Protein AF-A0A1V9W0L8-F1 (afdb_monomer_lite)

Secondary structure (DSSP, 8-state):
---HHHHHHHHHHH--SHHHHHHHHHHHH--SS-GGGS-HHHHHHHHHHHHHHHHHHTTS---HHHHHHHHHHHHHHHHHHT-TT--EEEEEEEETTEEEEEEEETTEEEEEEEEEETTEEEETTEE----TTSTT--TT-HHHHHHHHHHHHHHH-

Radius of gyration: 15.46 Å; chains: 1; bounding box: 35×44×39 Å

pLDDT: mean 88.43, std 12.66, range [41.22, 98.0]

Foldseek 3Di:
DPQVLVVVLVLLVVDDDVVSLLVVLVVLLPDPDDLVPDDPLSNQLNVLSVQLNCCVVVPLDPDSVLSSQSNSLSSVLSSVVPPPVDQKHWHWDDDSSWIKIWMDHDPFIDIWIWHADPNFIDTNNHTQDPDVPDPPDDSRDSVVVVVVVVVVRVVVD

Sequence (157 aa):
MKNTYFDKLEKINEMQTMEDVLKVLEEETDTTCPFEELPYLKQEEVAHKVELLDEIESGIITDLDKAKRWLELIELVNEWAHDESENFVHTLAFDEGTVQIFSTYGEYQDQFDVDFVDGKLLLNDEPLKSFEFIEGEDVNSIVTLMNMIEFNITINA

Structure (mmCIF, N/CA/C/O backbone):
data_AF-A0A1V9W0L8-F1
#
_entry.id   AF-A0A1V9W0L8-F1
#
loop_
_atom_site.group_PDB
_atom_site.id
_atom_site.type_symbol
_atom_site.label_atom_id
_atom_site.label_alt_id
_atom_site.label_comp_id
_atom_site.label_asym_id
_atom_site.label_entity_id
_atom_site.label_seq_id
_atom_site.pdbx_PDB_ins_code
_atom_site.Cartn_x
_atom_site.Cartn_y
_atom_site.Cartn_z
_atom_site.occupancy
_atom_site.B_iso_or_equiv
_atom_site.auth_seq_id
_atom_site.auth_comp_id
_atom_site.auth_asym_id
_atom_site.auth_atom_id
_atom_site.pdbx_PDB_model_num
ATOM 1 N N . MET A 1 1 ? 21.143 -7.340 4.578 1.00 45.47 1 MET A N 1
ATOM 2 C CA . MET A 1 1 ? 20.228 -6.234 4.912 1.00 45.47 1 MET A CA 1
ATOM 3 C C . MET A 1 1 ? 19.239 -6.750 5.939 1.00 45.47 1 MET A C 1
ATOM 5 O O . MET A 1 1 ? 18.897 -7.924 5.866 1.00 45.47 1 MET A O 1
ATOM 9 N N . LYS A 1 2 ? 18.872 -5.948 6.947 1.00 44.72 2 LYS A N 1
ATOM 10 C CA . LYS A 1 2 ? 17.656 -6.250 7.717 1.00 44.72 2 LYS A CA 1
ATOM 11 C C . LYS A 1 2 ? 16.501 -6.130 6.730 1.00 44.72 2 LYS A C 1
ATOM 13 O O . LYS A 1 2 ? 16.511 -5.179 5.963 1.00 44.72 2 LYS A O 1
ATOM 18 N N . ASN A 1 3 ? 15.607 -7.108 6.713 1.00 56.34 3 ASN A N 1
ATOM 19 C CA . ASN A 1 3 ? 14.468 -7.108 5.810 1.00 56.34 3 ASN A CA 1
ATOM 20 C C . ASN A 1 3 ? 13.439 -6.111 6.359 1.00 56.34 3 ASN A C 1
ATOM 22 O O . ASN A 1 3 ? 12.683 -6.438 7.273 1.00 56.34 3 ASN A O 1
ATOM 26 N N . THR A 1 4 ? 13.542 -4.859 5.914 1.00 80.69 4 THR A N 1
ATOM 27 C CA . THR A 1 4 ? 12.846 -3.706 6.493 1.00 80.69 4 THR A CA 1
ATOM 28 C C . THR A 1 4 ? 11.347 -3.757 6.253 1.00 80.69 4 THR A C 1
ATOM 30 O O . THR A 1 4 ? 10.594 -3.333 7.129 1.00 80.69 4 THR A O 1
ATOM 33 N N . TYR A 1 5 ? 10.914 -4.352 5.143 1.00 86.19 5 TYR A N 1
ATOM 34 C CA . TYR A 1 5 ? 9.505 -4.562 4.832 1.00 86.19 5 TYR A CA 1
ATOM 35 C C . TYR A 1 5 ? 8.769 -5.412 5.877 1.00 86.19 5 TYR A C 1
ATOM 37 O O . TYR A 1 5 ? 7.765 -4.963 6.421 1.00 86.19 5 TYR A O 1
ATOM 45 N N . PHE A 1 6 ? 9.262 -6.610 6.222 1.00 85.94 6 PHE A N 1
ATOM 46 C CA . PHE A 1 6 ? 8.537 -7.487 7.160 1.00 85.94 6 PHE A CA 1
ATOM 47 C C . PHE A 1 6 ? 8.447 -6.898 8.573 1.00 85.94 6 PHE A C 1
ATOM 49 O O . PHE A 1 6 ? 7.405 -7.024 9.211 1.00 85.94 6 PHE A O 1
ATOM 56 N N . ASP A 1 7 ? 9.486 -6.189 9.032 1.00 88.94 7 ASP A N 1
ATOM 57 C CA . ASP A 1 7 ? 9.445 -5.460 10.308 1.00 88.94 7 ASP A CA 1
ATOM 58 C C . ASP A 1 7 ? 8.347 -4.371 10.299 1.00 88.94 7 ASP A C 1
ATOM 60 O O . ASP A 1 7 ? 7.728 -4.093 11.329 1.00 88.94 7 ASP A O 1
ATOM 64 N N . LYS A 1 8 ? 8.101 -3.724 9.149 1.00 91.19 8 LYS A N 1
ATOM 65 C CA . LYS A 1 8 ? 7.017 -2.742 8.984 1.00 91.19 8 LYS A CA 1
ATOM 66 C C . LYS A 1 8 ? 5.655 -3.420 8.859 1.00 91.19 8 LYS A C 1
ATOM 68 O O . LYS A 1 8 ? 4.715 -2.983 9.514 1.00 91.19 8 LYS A O 1
ATOM 73 N N . LEU A 1 9 ? 5.558 -4.515 8.109 1.00 91.94 9 LEU A N 1
ATOM 74 C CA . LEU A 1 9 ? 4.335 -5.301 7.961 1.00 91.94 9 LEU A CA 1
ATOM 75 C C . LEU A 1 9 ? 3.832 -5.841 9.306 1.00 91.94 9 LEU A C 1
ATOM 77 O O . LEU A 1 9 ? 2.637 -5.776 9.584 1.00 91.94 9 LEU A O 1
ATOM 81 N N . GLU A 1 10 ? 4.723 -6.335 10.170 1.00 91.62 10 GLU A N 1
ATOM 82 C CA . GLU A 1 10 ? 4.356 -6.750 11.530 1.00 91.62 10 GLU A CA 1
ATOM 83 C C . GLU A 1 10 ? 3.724 -5.591 12.315 1.00 91.62 10 GLU A C 1
ATOM 85 O O . GLU A 1 10 ? 2.635 -5.749 12.867 1.00 91.62 10 GLU A O 1
ATOM 90 N N . LYS A 1 11 ? 4.336 -4.400 12.283 1.00 93.25 11 LYS A N 1
ATOM 91 C CA . LYS A 1 11 ? 3.784 -3.205 12.942 1.00 93.25 11 LYS A CA 1
ATOM 92 C C . LYS A 1 11 ? 2.438 -2.780 12.364 1.00 93.25 11 LYS A C 1
ATOM 94 O O . LYS A 1 11 ? 1.538 -2.445 13.128 1.00 93.25 11 LYS A O 1
ATOM 99 N N . ILE A 1 12 ? 2.288 -2.801 11.038 1.00 95.38 12 ILE A N 1
ATOM 100 C CA . ILE A 1 12 ? 1.015 -2.499 10.369 1.00 95.38 12 ILE A CA 1
ATOM 101 C C . ILE A 1 12 ? -0.053 -3.477 10.861 1.00 95.38 12 ILE A C 1
ATOM 103 O O . ILE A 1 12 ? -1.135 -3.067 11.277 1.00 95.38 12 ILE A O 1
ATOM 107 N N . ASN A 1 13 ? 0.259 -4.772 10.901 1.00 93.25 13 ASN A N 1
ATOM 108 C CA . ASN A 1 13 ? -0.668 -5.799 11.366 1.00 93.25 13 ASN A CA 1
ATOM 109 C C . ASN A 1 13 ? -1.096 -5.603 12.828 1.00 93.25 13 ASN A C 1
ATOM 111 O O . ASN A 1 13 ? -2.253 -5.886 13.149 1.00 93.25 13 ASN A O 1
ATOM 115 N N . GLU A 1 14 ? -0.222 -5.066 13.679 1.00 95.69 14 GLU A N 1
ATOM 116 C CA . GLU A 1 14 ? -0.518 -4.741 15.078 1.00 95.69 14 GLU A CA 1
ATOM 117 C C . GLU A 1 14 ? -1.446 -3.526 15.262 1.00 95.69 14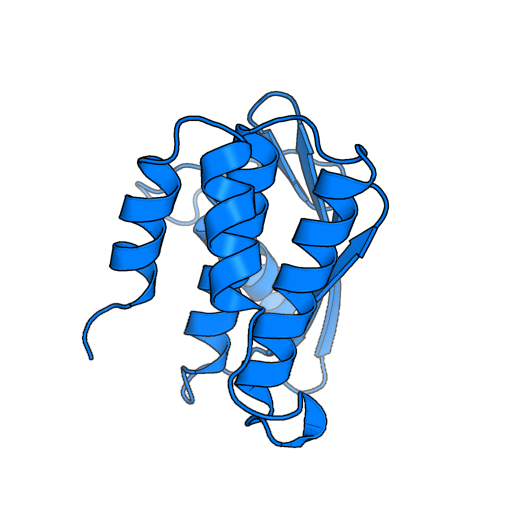 GLU A C 1
ATOM 119 O O . GLU A 1 14 ? -2.095 -3.438 16.307 1.00 95.69 14 GLU A O 1
ATOM 124 N N . MET A 1 15 ? -1.585 -2.633 14.272 1.00 97.12 15 MET A N 1
ATOM 125 C CA . MET A 1 15 ? -2.481 -1.465 14.345 1.00 97.12 15 MET A CA 1
ATOM 126 C C . MET A 1 15 ? -3.939 -1.890 14.552 1.00 97.12 15 MET A C 1
ATOM 128 O O . MET A 1 15 ? -4.447 -2.759 13.830 1.00 97.12 15 MET A O 1
ATOM 132 N N . GLN A 1 16 ? -4.607 -1.266 15.526 1.00 97.25 16 GLN A N 1
ATOM 133 C CA . GLN A 1 16 ? -5.972 -1.609 15.948 1.00 97.25 16 GLN A CA 1
ATOM 134 C C . GLN A 1 16 ? -6.991 -0.514 15.627 1.00 97.25 16 GLN A C 1
ATOM 136 O O . GLN A 1 16 ? -8.197 -0.759 15.699 1.00 97.25 16 GLN A O 1
ATOM 141 N N . THR A 1 17 ? -6.534 0.697 15.316 1.00 97.88 17 THR A N 1
ATOM 142 C CA . THR A 1 17 ? -7.392 1.864 15.111 1.00 97.88 17 THR A CA 1
ATOM 143 C C . THR A 1 17 ? -6.909 2.717 13.944 1.00 97.88 17 THR A C 1
ATOM 145 O O . THR A 1 17 ? -5.740 2.670 13.570 1.00 97.88 17 THR A O 1
ATOM 148 N N . MET A 1 18 ? -7.807 3.537 13.389 1.00 97.69 18 MET A N 1
ATOM 149 C CA . MET A 1 18 ? -7.427 4.523 12.371 1.00 97.69 18 MET A CA 1
ATOM 150 C C . MET A 1 18 ? -6.460 5.577 12.933 1.00 97.69 18 MET A C 1
ATOM 152 O O . MET A 1 18 ? -5.602 6.066 12.214 1.00 97.69 18 MET A O 1
ATOM 156 N N . GLU A 1 19 ? -6.552 5.883 14.232 1.00 97.31 19 GLU A N 1
ATOM 157 C CA . GLU A 1 19 ? -5.614 6.781 14.918 1.00 97.31 19 GLU A CA 1
ATOM 158 C C . GLU A 1 19 ? -4.183 6.220 14.916 1.00 97.31 19 GLU A C 1
ATOM 160 O O . GLU A 1 19 ? -3.235 6.981 14.742 1.00 97.31 19 GLU A O 1
ATOM 165 N N . ASP A 1 20 ? -4.013 4.896 15.027 1.00 97.94 20 ASP A N 1
ATOM 166 C CA . ASP A 1 20 ? -2.692 4.265 14.909 1.00 97.94 20 ASP A CA 1
ATOM 167 C C . ASP A 1 20 ? -2.095 4.465 13.506 1.00 97.94 20 ASP A C 1
ATOM 169 O O . ASP A 1 20 ? -0.903 4.745 13.382 1.00 97.94 20 ASP A O 1
ATOM 173 N N . VAL A 1 21 ? -2.923 4.340 12.460 1.00 97.62 21 VAL A N 1
ATOM 174 C CA . VAL A 1 21 ? -2.506 4.541 11.062 1.00 97.62 21 VAL A CA 1
ATOM 175 C C . VAL A 1 21 ? -2.138 6.003 10.821 1.00 97.62 21 VAL A C 1
ATOM 177 O O . VAL A 1 21 ? -1.036 6.283 10.354 1.00 97.62 21 VAL A O 1
ATOM 180 N N . LEU A 1 22 ? -3.031 6.927 11.188 1.00 97.75 22 LEU A N 1
ATOM 181 C CA . LEU A 1 22 ? -2.824 8.370 11.047 1.00 97.75 22 LEU A CA 1
ATOM 182 C C . LEU A 1 22 ? -1.541 8.816 11.737 1.00 97.75 22 LEU A C 1
ATOM 184 O O . LEU A 1 22 ? -0.726 9.495 11.127 1.00 97.75 22 LEU A O 1
ATOM 188 N N . LYS A 1 23 ? -1.305 8.355 12.967 1.00 96.75 23 LYS A N 1
ATOM 189 C CA . LYS A 1 23 ? -0.086 8.685 13.701 1.00 96.75 23 LYS A CA 1
ATOM 190 C C . LYS A 1 23 ? 1.180 8.259 12.955 1.00 96.75 23 LYS A C 1
ATOM 192 O O . LYS A 1 23 ? 2.148 9.011 12.936 1.00 96.75 23 LYS A O 1
ATOM 197 N N . VAL A 1 24 ? 1.195 7.063 12.364 1.00 96.06 24 VAL A N 1
ATOM 198 C CA . VAL A 1 24 ? 2.352 6.611 11.575 1.00 96.06 24 VAL A CA 1
ATOM 199 C C . VAL A 1 24 ? 2.525 7.463 10.322 1.00 96.06 24 VAL A C 1
ATOM 201 O O . VAL A 1 24 ? 3.643 7.880 10.034 1.00 96.06 24 VAL A O 1
ATOM 204 N N . LEU A 1 25 ? 1.439 7.773 9.612 1.00 96.44 25 LEU A N 1
ATOM 205 C CA . LEU A 1 25 ? 1.489 8.631 8.428 1.00 96.44 25 LEU A CA 1
ATOM 206 C C . LEU A 1 25 ? 1.986 10.041 8.769 1.00 96.44 25 LEU A C 1
ATOM 208 O O . LEU A 1 25 ? 2.881 10.543 8.097 1.00 96.44 25 LEU A O 1
ATOM 212 N N . GLU A 1 26 ? 1.483 10.655 9.838 1.00 95.12 26 GLU A N 1
ATOM 213 C CA . GLU A 1 26 ? 1.929 11.964 10.328 1.00 95.12 26 GLU A CA 1
ATOM 214 C C . GLU A 1 26 ? 3.418 11.946 10.715 1.00 95.12 26 GLU A C 1
ATOM 216 O O . GLU A 1 26 ? 4.182 12.808 10.284 1.00 95.12 26 GLU A O 1
ATOM 221 N N . GLU A 1 27 ? 3.861 10.949 11.490 1.00 93.50 27 GLU A N 1
ATOM 222 C CA . GLU A 1 27 ? 5.262 10.837 11.927 1.00 93.50 27 GLU A CA 1
ATOM 223 C C . GLU A 1 27 ? 6.229 10.606 10.754 1.00 93.50 27 GLU A C 1
ATOM 225 O O . GLU A 1 27 ? 7.366 11.079 10.787 1.00 93.50 27 GLU A O 1
ATOM 230 N N . GLU A 1 28 ? 5.812 9.869 9.724 1.00 91.12 28 GLU A N 1
ATOM 231 C CA . GLU A 1 28 ? 6.674 9.508 8.592 1.00 91.12 28 GLU A CA 1
ATOM 232 C C . GLU A 1 28 ? 6.645 10.519 7.439 1.00 91.12 28 GLU A C 1
ATOM 234 O O . GLU A 1 28 ? 7.555 10.506 6.599 1.00 91.12 28 GLU A O 1
ATOM 239 N N . THR A 1 29 ? 5.645 11.403 7.415 1.00 90.31 29 THR A N 1
ATOM 240 C CA . THR A 1 29 ? 5.551 12.541 6.487 1.00 90.31 29 THR A CA 1
ATOM 241 C C . THR A 1 29 ? 6.111 13.840 7.078 1.00 90.31 29 THR A C 1
ATOM 243 O O . THR A 1 29 ? 6.484 14.731 6.314 1.00 90.31 29 THR A O 1
ATOM 246 N N . ASP A 1 30 ? 6.277 13.941 8.405 1.00 87.69 30 ASP A N 1
ATOM 247 C CA . ASP A 1 30 ? 6.980 15.053 9.062 1.00 87.69 30 ASP A CA 1
ATOM 248 C C . ASP A 1 30 ? 8.502 14.967 8.835 1.00 87.69 30 ASP A C 1
ATOM 250 O O . ASP A 1 30 ? 9.262 14.319 9.565 1.00 87.69 30 ASP A O 1
ATOM 254 N N . THR A 1 31 ? 8.976 15.605 7.762 1.00 80.06 31 THR A N 1
ATOM 255 C CA . THR A 1 31 ? 10.384 15.554 7.357 1.00 80.06 31 THR A CA 1
ATOM 256 C C . THR A 1 31 ? 11.198 16.676 8.001 1.00 80.06 31 THR A C 1
ATOM 258 O O . THR A 1 31 ? 10.832 17.848 7.998 1.00 80.06 31 THR A O 1
ATOM 261 N N . THR A 1 32 ? 12.399 16.354 8.495 1.00 83.62 32 THR A N 1
ATOM 262 C CA . THR A 1 32 ? 13.280 17.336 9.165 1.00 83.62 32 THR A CA 1
ATOM 263 C C . THR A 1 32 ? 13.877 18.403 8.237 1.00 83.62 32 THR A C 1
ATOM 265 O O . THR A 1 32 ? 14.524 19.341 8.705 1.00 83.62 32 THR A O 1
ATOM 268 N N . CYS A 1 33 ? 13.731 18.231 6.924 1.00 86.38 33 CYS A N 1
ATOM 269 C CA . CYS A 1 33 ? 14.165 19.159 5.883 1.00 86.38 33 CYS A CA 1
ATOM 270 C C . CYS A 1 33 ? 13.024 19.375 4.872 1.00 86.38 33 CYS A C 1
ATOM 272 O O . CYS A 1 33 ? 12.069 18.592 4.875 1.00 86.38 33 CYS A O 1
ATOM 274 N N . PRO A 1 34 ? 13.110 20.402 4.006 1.00 90.50 34 PRO A N 1
ATOM 275 C CA . PRO A 1 34 ? 12.160 20.592 2.913 1.00 90.50 34 PRO A CA 1
ATOM 276 C C . PRO A 1 34 ? 12.035 19.346 2.028 1.00 90.50 34 PRO A C 1
ATOM 278 O O . PRO A 1 34 ? 13.015 18.626 1.824 1.00 90.50 34 PRO A O 1
ATOM 281 N N . PHE A 1 35 ? 10.838 19.122 1.483 1.00 88.75 35 PHE A N 1
ATOM 282 C CA . PHE A 1 35 ? 10.519 17.968 0.640 1.00 88.75 35 PHE A CA 1
ATOM 283 C C . PHE A 1 35 ? 11.460 17.857 -0.568 1.00 88.75 35 PHE A C 1
ATOM 285 O O . PHE A 1 35 ? 11.989 16.787 -0.854 1.00 88.75 35 PHE A O 1
ATOM 292 N N . GLU A 1 36 ? 11.762 18.981 -1.220 1.00 90.81 36 GLU A N 1
ATOM 293 C CA . GLU A 1 36 ? 12.610 19.040 -2.415 1.00 90.81 36 GLU A CA 1
ATOM 294 C C . GLU A 1 36 ? 14.081 18.691 -2.138 1.00 90.81 36 GLU A C 1
ATOM 296 O O . 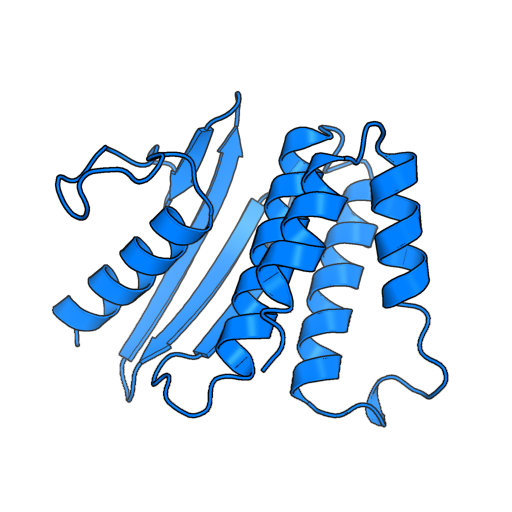GLU A 1 36 ? 14.842 18.429 -3.072 1.00 90.81 36 GLU A O 1
ATOM 301 N N . GLU A 1 37 ? 14.499 18.694 -0.869 1.00 93.06 37 GLU A N 1
ATOM 302 C CA . GLU A 1 37 ? 15.855 18.327 -0.446 1.00 93.06 37 GLU A CA 1
ATOM 303 C C . GLU A 1 37 ? 15.994 16.831 -0.117 1.00 93.06 37 GLU A C 1
ATOM 305 O O . GLU A 1 37 ? 17.114 16.343 0.065 1.00 93.06 37 GLU A O 1
ATOM 310 N N . LEU A 1 38 ? 14.886 16.084 -0.055 1.00 90.81 38 LEU A N 1
ATOM 311 C CA . LEU A 1 38 ? 14.913 14.643 0.190 1.00 90.81 38 LEU A CA 1
ATOM 312 C C . LEU A 1 38 ? 15.477 13.888 -1.028 1.00 90.81 38 LEU A C 1
ATOM 314 O O . LEU A 1 38 ? 15.299 14.323 -2.166 1.00 90.81 38 LEU A O 1
ATOM 318 N N . PRO A 1 39 ? 16.125 12.725 -0.836 1.00 91.88 39 PRO A N 1
ATOM 319 C CA . PRO A 1 39 ? 16.435 11.819 -1.939 1.00 91.88 39 PRO A CA 1
ATOM 320 C C . PRO A 1 39 ? 15.171 11.428 -2.712 1.00 91.88 39 PRO A C 1
ATOM 322 O O . PRO A 1 39 ? 14.120 11.255 -2.105 1.00 91.88 39 PRO A O 1
ATOM 325 N N . TYR A 1 40 ? 15.291 11.219 -4.025 1.00 90.06 40 TYR A N 1
ATOM 326 C CA . TYR A 1 40 ? 14.147 10.951 -4.907 1.00 90.06 40 TYR A CA 1
ATOM 327 C C . TYR A 1 40 ? 13.220 9.833 -4.398 1.00 90.06 40 TYR A C 1
ATOM 329 O O . TYR A 1 40 ? 12.038 10.073 -4.196 1.00 90.06 40 TYR A O 1
ATOM 337 N N . LEU A 1 41 ? 13.759 8.652 -4.072 1.00 90.19 41 LEU A N 1
ATOM 338 C CA . LEU A 1 41 ? 12.948 7.540 -3.551 1.00 90.19 41 LEU A CA 1
ATOM 339 C C . LEU A 1 41 ? 12.228 7.887 -2.241 1.00 90.19 41 LEU A C 1
ATOM 341 O O . LEU A 1 41 ? 11.121 7.422 -1.992 1.00 90.19 41 LEU A O 1
ATOM 345 N N . LYS A 1 42 ? 12.834 8.747 -1.414 1.00 91.69 42 LYS A N 1
ATOM 346 C CA . LYS A 1 42 ? 12.194 9.210 -0.184 1.00 91.69 42 LYS A CA 1
ATOM 347 C C . LYS A 1 42 ? 11.090 10.230 -0.465 1.00 91.69 42 LYS A C 1
ATOM 349 O O . LYS A 1 42 ? 10.117 10.252 0.279 1.00 91.69 42 LYS A O 1
ATOM 354 N N . GLN A 1 43 ? 11.227 11.050 -1.509 1.00 93.19 43 GLN A N 1
ATOM 355 C CA . GLN A 1 43 ? 10.150 11.935 -1.963 1.00 93.19 43 GLN A CA 1
ATOM 356 C C . GLN A 1 43 ? 8.934 11.120 -2.407 1.00 93.19 43 GLN A C 1
ATOM 358 O O . GLN A 1 43 ? 7.838 11.412 -1.948 1.00 93.19 43 GLN A O 1
ATOM 363 N N . GLU A 1 44 ? 9.134 10.077 -3.216 1.00 92.75 44 GLU A N 1
ATOM 364 C CA . GLU A 1 44 ? 8.059 9.176 -3.667 1.00 92.75 44 GLU A CA 1
ATOM 365 C C . GLU A 1 44 ? 7.370 8.483 -2.480 1.00 92.75 44 GLU A C 1
ATOM 367 O O . GLU A 1 44 ? 6.150 8.527 -2.356 1.00 92.75 44 GLU A O 1
ATOM 372 N N . GLU A 1 45 ? 8.142 7.919 -1.540 1.00 94.56 45 GLU A N 1
ATOM 373 C CA . GLU A 1 45 ? 7.583 7.309 -0.323 1.00 94.56 45 GLU A CA 1
ATOM 374 C C . GLU A 1 45 ? 6.720 8.301 0.475 1.00 94.56 45 GLU A C 1
ATOM 376 O O . GLU A 1 45 ? 5.616 7.962 0.898 1.00 94.56 45 GLU A O 1
ATOM 381 N N . VAL A 1 46 ? 7.223 9.521 0.700 1.00 95.19 46 VAL A N 1
ATOM 382 C CA . VAL A 1 46 ? 6.496 10.558 1.447 1.00 95.19 46 VAL A CA 1
ATOM 383 C C . VAL A 1 46 ? 5.255 11.006 0.680 1.00 95.19 46 VAL A C 1
ATOM 385 O O . VAL A 1 46 ? 4.205 11.144 1.295 1.00 95.19 46 VAL A O 1
ATOM 388 N N . ALA A 1 47 ? 5.344 11.183 -0.640 1.00 95.31 47 ALA A N 1
ATOM 389 C CA . ALA A 1 47 ? 4.216 11.584 -1.474 1.00 95.31 47 ALA A CA 1
ATOM 390 C C . ALA A 1 47 ? 3.065 10.572 -1.389 1.00 95.31 47 ALA A C 1
ATOM 392 O O . ALA A 1 47 ? 1.950 10.960 -1.049 1.00 95.31 47 ALA A O 1
ATOM 393 N N . HIS A 1 48 ? 3.342 9.275 -1.567 1.00 96.94 48 HIS A N 1
ATOM 394 C CA . HIS A 1 48 ? 2.309 8.241 -1.451 1.00 96.94 48 HIS A CA 1
ATOM 395 C C . HIS A 1 48 ? 1.660 8.209 -0.053 1.00 96.94 48 HIS A C 1
ATOM 397 O O . HIS A 1 48 ? 0.460 7.974 0.077 1.00 96.94 48 HIS A O 1
ATOM 403 N N . LYS A 1 49 ? 2.438 8.454 1.013 1.00 97.31 49 LYS A N 1
ATOM 404 C CA . LYS A 1 49 ? 1.913 8.509 2.390 1.00 97.31 49 LYS A CA 1
ATOM 405 C C . LYS A 1 49 ? 1.062 9.746 2.648 1.00 97.31 49 LYS A C 1
ATOM 407 O O . LYS A 1 49 ? 0.068 9.634 3.358 1.00 97.31 49 LYS A O 1
ATOM 412 N N . VAL A 1 50 ? 1.433 10.895 2.083 1.00 96.69 50 VAL A N 1
ATOM 413 C CA . VAL A 1 50 ? 0.622 12.120 2.146 1.00 96.69 50 VAL A CA 1
ATOM 414 C C . VAL A 1 50 ? -0.707 11.913 1.426 1.00 96.69 50 VAL A C 1
ATOM 416 O O . VAL A 1 50 ? -1.742 12.262 1.978 1.00 96.69 50 VAL A O 1
ATOM 419 N N . GLU A 1 51 ? -0.709 11.281 0.252 1.00 97.38 51 GLU A N 1
ATOM 420 C CA . GLU A 1 51 ? -1.956 10.975 -0.460 1.00 97.38 51 GLU A CA 1
ATOM 421 C C . GLU A 1 51 ? -2.875 10.052 0.357 1.00 97.38 51 GLU A C 1
ATOM 423 O O . GLU A 1 51 ? -4.059 10.344 0.524 1.00 97.38 51 GLU A O 1
ATOM 428 N N . LEU A 1 52 ? -2.334 8.981 0.952 1.00 98.00 52 LEU A N 1
ATOM 429 C CA . LEU A 1 52 ? -3.112 8.114 1.844 1.00 98.00 52 LEU A CA 1
ATOM 430 C C . LEU A 1 52 ? -3.631 8.866 3.083 1.00 98.00 52 LEU A C 1
ATOM 432 O O . LEU A 1 52 ? -4.763 8.635 3.512 1.00 98.00 52 LEU A O 1
ATOM 436 N N . LEU A 1 53 ? -2.819 9.751 3.666 1.00 97.75 53 LEU A N 1
ATOM 437 C CA . LEU A 1 53 ? -3.223 10.594 4.792 1.00 97.75 53 LEU A CA 1
ATOM 438 C C . LEU A 1 53 ? -4.410 11.487 4.405 1.00 97.75 53 LEU A C 1
ATOM 440 O O . LEU A 1 53 ? -5.425 11.472 5.101 1.00 97.75 53 LEU A O 1
ATOM 444 N N . ASP A 1 54 ? -4.320 12.183 3.272 1.00 97.12 54 ASP A N 1
ATOM 445 C CA . ASP A 1 54 ? -5.368 13.071 2.758 1.00 97.12 54 ASP A CA 1
ATOM 446 C C . ASP A 1 54 ? -6.685 12.314 2.495 1.00 97.12 54 ASP A C 1
ATOM 448 O O . ASP A 1 54 ? -7.773 12.787 2.847 1.00 97.12 54 ASP A O 1
ATOM 452 N N . GLU A 1 55 ? -6.618 11.109 1.926 1.00 97.62 55 GLU A N 1
ATOM 453 C CA . GLU A 1 55 ? -7.777 10.233 1.688 1.00 97.62 55 GLU A CA 1
ATOM 454 C C . GLU A 1 55 ? -8.465 9.796 2.998 1.00 97.62 55 GLU A C 1
ATOM 456 O O . GLU A 1 55 ? -9.698 9.702 3.072 1.00 97.62 55 GLU A O 1
ATOM 461 N N . ILE A 1 56 ? -7.696 9.560 4.066 1.00 97.94 56 ILE A N 1
ATOM 462 C CA . ILE A 1 56 ? -8.245 9.227 5.390 1.00 97.94 56 ILE A CA 1
ATOM 463 C C . ILE A 1 56 ? -8.838 10.476 6.060 1.00 97.94 56 ILE A C 1
ATOM 465 O O . ILE A 1 56 ? -9.972 10.434 6.547 1.00 97.94 56 ILE A O 1
ATOM 469 N N . GLU A 1 57 ? -8.116 11.600 6.079 1.00 96.88 57 GLU A N 1
ATOM 470 C CA . GLU A 1 57 ? -8.555 12.842 6.736 1.00 96.88 57 GLU A CA 1
ATOM 471 C C . GLU A 1 57 ? -9.792 13.461 6.074 1.00 96.88 57 GLU A C 1
ATOM 473 O O . GLU A 1 57 ? -10.671 14.007 6.753 1.00 96.88 57 GLU A O 1
ATOM 478 N N . SER A 1 58 ? -9.900 13.342 4.751 1.00 96.81 58 SER A N 1
ATOM 479 C CA . SER A 1 58 ? -11.080 13.763 3.989 1.00 96.81 58 SER A CA 1
ATOM 480 C C . SER A 1 58 ? -12.294 12.848 4.195 1.00 96.81 58 SER A C 1
ATOM 482 O O . SER A 1 58 ? -13.412 13.206 3.809 1.00 96.81 58 SER A O 1
ATOM 484 N N . GLY A 1 59 ? -12.109 11.700 4.855 1.00 96.88 59 GLY A N 1
ATOM 485 C CA . GLY A 1 59 ? -13.160 10.731 5.149 1.00 96.88 59 GLY A CA 1
ATOM 486 C C . GLY A 1 59 ? -13.544 9.854 3.959 1.00 96.88 59 GLY A C 1
ATOM 487 O O . GLY A 1 59 ? -14.623 9.256 3.987 1.00 96.88 59 GLY A O 1
ATOM 488 N N . ILE A 1 60 ? -12.698 9.776 2.930 1.00 97.31 60 ILE A N 1
ATOM 489 C CA . ILE A 1 60 ? -12.886 8.866 1.797 1.00 97.31 60 ILE A CA 1
ATOM 490 C C . ILE A 1 60 ? -12.533 7.438 2.231 1.00 97.31 60 ILE A C 1
ATOM 492 O O . ILE A 1 60 ? -13.336 6.514 2.069 1.00 97.31 60 ILE A O 1
ATOM 496 N N . ILE A 1 61 ? -11.387 7.261 2.892 1.00 97.50 61 ILE A N 1
ATOM 497 C CA . ILE A 1 61 ? -10.996 5.990 3.509 1.00 97.50 61 ILE A CA 1
ATOM 498 C C . ILE A 1 61 ? -11.378 6.006 4.988 1.00 97.50 61 ILE A C 1
ATOM 500 O O . ILE A 1 61 ? -10.757 6.662 5.818 1.00 97.50 61 ILE A O 1
ATOM 504 N N . THR A 1 62 ? -12.406 5.232 5.335 1.00 96.38 62 THR A N 1
ATOM 505 C CA . THR A 1 62 ? -12.886 5.085 6.725 1.00 96.38 62 THR A CA 1
ATOM 506 C C . THR A 1 62 ? -12.708 3.677 7.287 1.00 96.38 62 THR A C 1
ATOM 508 O O . THR A 1 62 ? -12.882 3.463 8.488 1.00 96.38 62 THR A O 1
ATOM 511 N N . ASP A 1 63 ? -12.346 2.720 6.433 1.00 96.75 63 ASP A N 1
ATOM 512 C CA . ASP A 1 63 ? -12.114 1.330 6.806 1.00 96.75 63 ASP A CA 1
ATOM 513 C C . ASP A 1 63 ? -10.647 1.109 7.197 1.00 96.75 63 ASP A C 1
ATOM 515 O O . ASP A 1 63 ? -9.729 1.442 6.446 1.00 96.75 63 ASP A O 1
ATOM 519 N N . LEU A 1 64 ? -10.432 0.549 8.390 1.00 96.81 64 LEU A N 1
ATOM 520 C CA . LEU A 1 64 ? -9.093 0.324 8.934 1.00 96.81 64 LEU A CA 1
ATOM 521 C C . LEU A 1 64 ? -8.303 -0.694 8.107 1.00 96.81 64 LEU A C 1
ATOM 523 O O . LEU A 1 64 ? -7.113 -0.493 7.872 1.00 96.81 64 LEU A O 1
ATOM 527 N N . ASP A 1 65 ? -8.942 -1.781 7.678 1.00 95.81 65 ASP A N 1
ATOM 528 C CA . ASP A 1 65 ? -8.249 -2.830 6.934 1.00 95.81 65 ASP A CA 1
ATOM 529 C C . ASP A 1 65 ? -7.807 -2.298 5.568 1.00 95.81 65 ASP A C 1
ATOM 531 O O . ASP A 1 65 ? -6.663 -2.518 5.171 1.00 95.81 65 ASP A O 1
ATOM 535 N N . LYS A 1 66 ? -8.649 -1.503 4.898 1.00 96.56 66 LYS A N 1
ATOM 536 C CA . LYS A 1 66 ? -8.299 -0.795 3.661 1.00 96.56 66 LYS A CA 1
ATOM 537 C C . LYS A 1 66 ? -7.102 0.136 3.844 1.00 96.56 66 LYS A C 1
ATOM 539 O O . LYS A 1 66 ? -6.142 0.043 3.084 1.00 96.56 66 LYS A O 1
ATOM 544 N N . ALA A 1 67 ? -7.110 0.972 4.883 1.00 97.56 67 ALA A N 1
ATOM 545 C CA . ALA A 1 67 ? -5.989 1.865 5.176 1.00 97.56 67 ALA A CA 1
ATOM 546 C C . ALA A 1 67 ? -4.681 1.090 5.435 1.00 97.56 67 ALA A C 1
ATOM 548 O O . ALA A 1 67 ? -3.628 1.444 4.905 1.00 97.56 67 ALA A O 1
ATOM 549 N N . LYS A 1 68 ? -4.750 -0.018 6.187 1.00 97.19 68 LYS A N 1
ATOM 550 C CA . LYS A 1 68 ? -3.600 -0.903 6.438 1.00 97.19 68 LYS A CA 1
ATOM 551 C C . LYS A 1 68 ? -3.071 -1.543 5.155 1.00 97.19 68 LYS A C 1
ATOM 553 O O . LYS A 1 68 ? -1.858 -1.639 4.997 1.00 97.19 68 LYS A O 1
ATOM 558 N N . ARG A 1 69 ? -3.952 -1.956 4.238 1.00 96.12 69 ARG A N 1
ATOM 559 C CA . ARG A 1 69 ? -3.561 -2.532 2.940 1.00 96.12 69 ARG A CA 1
ATOM 560 C C . ARG A 1 69 ? -2.847 -1.533 2.046 1.00 96.12 69 ARG A C 1
ATOM 562 O O . ARG A 1 69 ? -1.860 -1.889 1.411 1.00 96.12 69 ARG A O 1
ATOM 569 N N . TRP A 1 70 ? -3.302 -0.289 2.025 1.00 97.75 70 TRP A N 1
ATOM 570 C CA . TRP A 1 70 ? -2.621 0.771 1.288 1.00 97.75 70 TRP A CA 1
ATOM 571 C C . TRP A 1 70 ? -1.277 1.137 1.895 1.00 97.75 70 TRP A C 1
ATOM 573 O O . TRP A 1 70 ? -0.305 1.283 1.160 1.00 97.75 70 TRP A O 1
ATOM 583 N N . LEU A 1 71 ? -1.178 1.174 3.223 1.00 97.44 71 LEU A N 1
ATOM 584 C CA . LEU A 1 71 ? 0.110 1.357 3.879 1.00 97.44 71 LEU A CA 1
ATOM 585 C C . LEU A 1 71 ? 1.072 0.191 3.580 1.00 97.44 71 LEU A C 1
ATOM 587 O O . LEU A 1 71 ? 2.231 0.426 3.255 1.00 97.44 71 LEU A O 1
ATOM 591 N N . GLU A 1 72 ? 0.593 -1.057 3.612 1.00 96.75 72 GLU A N 1
ATOM 592 C CA . GLU A 1 72 ? 1.368 -2.244 3.214 1.00 96.75 72 GLU A CA 1
ATOM 593 C C . GLU A 1 72 ? 1.871 -2.144 1.763 1.00 96.75 72 GLU A C 1
ATOM 595 O O . GLU A 1 72 ? 3.046 -2.411 1.508 1.00 96.75 72 GLU A O 1
ATOM 600 N N . LEU A 1 73 ? 1.018 -1.711 0.828 1.00 96.94 73 LEU A N 1
ATOM 601 C CA . LEU A 1 73 ? 1.379 -1.497 -0.578 1.00 96.94 73 LEU A CA 1
ATOM 602 C C . LEU A 1 73 ? 2.485 -0.454 -0.744 1.00 96.94 73 LEU A C 1
ATOM 604 O O . LEU A 1 73 ? 3.465 -0.716 -1.441 1.00 96.94 73 LEU A O 1
ATOM 608 N N . ILE A 1 74 ? 2.357 0.696 -0.080 1.00 96.88 74 ILE A N 1
ATOM 609 C CA . ILE A 1 74 ? 3.377 1.752 -0.111 1.00 96.88 74 ILE A CA 1
ATOM 610 C C . ILE A 1 74 ? 4.719 1.211 0.391 1.00 96.88 74 ILE A C 1
ATOM 612 O O . ILE A 1 74 ? 5.758 1.465 -0.221 1.00 96.88 74 ILE A O 1
ATOM 616 N N . GLU A 1 75 ? 4.711 0.454 1.490 1.00 95.50 75 GLU A N 1
ATOM 617 C CA . GLU A 1 75 ? 5.939 -0.099 2.059 1.00 95.50 75 GLU A CA 1
ATOM 618 C C . GLU A 1 75 ? 6.596 -1.148 1.167 1.00 95.50 75 GLU A C 1
ATOM 620 O O . GLU A 1 75 ? 7.824 -1.173 1.067 1.00 95.50 75 GLU A O 1
ATOM 625 N N . LEU A 1 76 ? 5.800 -1.985 0.498 1.00 94.25 76 LEU A N 1
ATOM 626 C CA . LEU A 1 76 ? 6.322 -2.969 -0.444 1.00 94.25 76 LEU A CA 1
ATOM 627 C C . LEU A 1 76 ? 6.961 -2.289 -1.659 1.00 94.25 76 LEU A C 1
ATOM 629 O O . LEU A 1 76 ? 8.101 -2.596 -1.998 1.00 94.25 76 LEU A O 1
ATOM 633 N N . VAL A 1 77 ? 6.260 -1.329 -2.272 1.00 93.38 77 VAL A N 1
ATOM 634 C CA . VAL A 1 77 ? 6.768 -0.572 -3.428 1.00 93.38 77 VAL A CA 1
ATOM 635 C C . VAL A 1 77 ? 8.051 0.174 -3.076 1.00 93.38 77 VAL A C 1
ATOM 637 O O . VAL A 1 77 ? 9.005 0.159 -3.851 1.00 93.38 77 VAL A O 1
ATOM 640 N N . ASN A 1 78 ? 8.112 0.786 -1.893 1.00 92.19 78 ASN A N 1
ATOM 641 C CA . ASN A 1 78 ? 9.313 1.476 -1.436 1.00 92.19 78 ASN A CA 1
ATOM 642 C C . ASN A 1 78 ? 10.491 0.513 -1.213 1.00 92.19 78 ASN A C 1
ATOM 644 O O . ASN A 1 78 ? 11.619 0.844 -1.575 1.00 92.19 78 ASN A O 1
ATOM 648 N N . GLU A 1 79 ? 10.255 -0.670 -0.636 1.00 90.56 79 GLU A N 1
ATOM 649 C CA . GLU A 1 79 ? 11.298 -1.695 -0.484 1.00 90.56 79 GLU A CA 1
ATOM 650 C C . GLU A 1 79 ? 11.833 -2.133 -1.854 1.00 90.56 79 GLU A C 1
ATOM 652 O O . GLU A 1 79 ? 13.047 -2.143 -2.058 1.00 90.56 79 GLU A O 1
ATOM 657 N N . TRP A 1 80 ? 10.946 -2.426 -2.808 1.00 89.81 80 TRP A N 1
ATOM 658 C CA . TRP A 1 80 ? 11.329 -2.860 -4.156 1.00 89.81 80 TRP A CA 1
ATOM 659 C C . TRP A 1 80 ? 12.063 -1.770 -4.936 1.00 89.81 80 TRP A C 1
ATOM 661 O O . TRP A 1 80 ? 13.050 -2.058 -5.604 1.00 89.81 80 TRP A O 1
ATOM 671 N N . ALA A 1 81 ? 11.677 -0.502 -4.781 1.00 87.19 81 ALA A N 1
ATOM 672 C CA . ALA A 1 81 ? 12.370 0.617 -5.420 1.00 87.19 81 ALA A CA 1
ATOM 673 C C . ALA A 1 81 ? 13.825 0.800 -4.938 1.00 87.19 81 ALA A C 1
ATOM 675 O O . ALA A 1 81 ? 14.630 1.433 -5.624 1.00 87.19 81 ALA A O 1
ATOM 676 N N . HIS A 1 82 ? 14.176 0.263 -3.764 1.00 85.06 82 HIS A N 1
ATOM 677 C CA . HIS A 1 82 ? 15.551 0.243 -3.256 1.00 85.06 82 HIS A CA 1
ATOM 678 C C . HIS A 1 82 ? 16.346 -0.995 -3.702 1.00 85.06 82 HIS A C 1
ATOM 680 O O . HIS A 1 82 ? 17.565 -1.033 -3.497 1.00 85.06 82 HIS A O 1
ATOM 686 N N . ASP A 1 83 ? 15.701 -1.994 -4.305 1.00 82.94 83 ASP A N 1
ATOM 687 C CA . ASP A 1 83 ? 16.379 -3.156 -4.865 1.00 82.94 83 ASP A CA 1
ATOM 688 C C . ASP A 1 83 ? 16.898 -2.836 -6.276 1.00 82.94 83 ASP A C 1
ATOM 690 O O . ASP A 1 83 ? 16.199 -2.948 -7.277 1.00 82.94 83 ASP A O 1
ATOM 694 N N . GLU A 1 84 ? 18.176 -2.449 -6.366 1.00 66.56 84 GLU A N 1
ATOM 695 C CA . GLU A 1 84 ? 18.852 -2.145 -7.640 1.00 66.56 84 GLU A CA 1
ATOM 696 C C . GLU A 1 84 ? 18.916 -3.338 -8.619 1.00 66.56 84 GLU A C 1
ATOM 698 O O . GLU A 1 84 ? 19.377 -3.173 -9.753 1.00 66.56 84 GLU A O 1
ATOM 703 N N . SER A 1 85 ? 18.533 -4.549 -8.193 1.00 67.44 85 SER A N 1
ATOM 704 C CA . SER A 1 85 ? 18.448 -5.718 -9.072 1.00 67.44 85 SER A CA 1
ATOM 705 C C . SER A 1 85 ? 17.113 -5.837 -9.808 1.00 67.44 85 SER A C 1
ATOM 707 O O . SER A 1 85 ? 17.040 -6.581 -10.794 1.00 67.44 85 SER A O 1
ATOM 709 N N . GLU A 1 86 ? 16.103 -5.075 -9.387 1.00 66.75 86 GLU A N 1
ATOM 710 C CA . GLU A 1 86 ? 14.794 -5.064 -10.018 1.00 66.75 86 GLU A CA 1
ATOM 711 C C . GLU A 1 86 ? 14.787 -4.208 -11.287 1.00 66.75 86 GLU A C 1
ATOM 713 O O . GLU A 1 86 ? 15.357 -3.119 -11.367 1.00 66.75 86 GLU A O 1
ATOM 718 N N . ASN A 1 87 ? 14.130 -4.725 -12.326 1.00 82.88 87 ASN A N 1
ATOM 719 C CA . ASN A 1 87 ? 13.937 -4.005 -13.591 1.00 82.88 87 ASN A CA 1
ATOM 720 C C . ASN A 1 87 ? 12.599 -3.257 -13.629 1.00 82.88 87 ASN A C 1
ATOM 722 O O . ASN A 1 87 ? 12.239 -2.700 -14.672 1.00 82.88 87 ASN A O 1
ATOM 726 N N . PHE A 1 88 ? 11.860 -3.296 -12.522 1.00 89.25 88 PHE A N 1
ATOM 727 C CA . PHE A 1 88 ? 10.548 -2.697 -12.382 1.00 89.25 88 PHE A CA 1
ATOM 728 C C . PHE A 1 88 ? 10.623 -1.348 -11.680 1.00 89.25 88 PHE A C 1
ATOM 730 O O . PHE A 1 88 ? 11.401 -1.138 -10.753 1.00 89.25 88 PHE A O 1
ATOM 737 N N . VAL A 1 89 ? 9.775 -0.427 -12.128 1.00 90.75 89 VAL A N 1
ATOM 738 C CA . VAL A 1 89 ? 9.485 0.822 -11.422 1.00 90.75 89 VAL A CA 1
ATOM 739 C C . VAL A 1 89 ? 7.980 0.908 -11.243 1.00 90.75 89 VAL A C 1
ATOM 741 O O . VAL A 1 89 ? 7.248 0.792 -12.228 1.00 90.75 89 VAL A O 1
ATOM 744 N N . HIS A 1 90 ? 7.543 1.126 -10.003 1.00 93.69 90 HIS A N 1
ATOM 745 C CA . HIS A 1 90 ? 6.139 1.292 -9.643 1.00 93.69 90 HIS A CA 1
ATOM 746 C C . HIS A 1 90 ? 5.905 2.680 -9.049 1.00 93.69 90 HIS A C 1
ATOM 748 O O . HIS A 1 90 ? 6.617 3.091 -8.132 1.00 93.69 90 HIS A O 1
ATOM 754 N N . THR A 1 91 ? 4.880 3.369 -9.537 1.00 93.31 91 THR A N 1
ATOM 755 C CA . THR A 1 91 ? 4.375 4.623 -8.963 1.00 93.31 91 THR A CA 1
ATOM 756 C C . THR A 1 91 ? 2.913 4.434 -8.592 1.00 93.31 91 THR A C 1
ATOM 758 O O . THR A 1 91 ? 2.160 3.810 -9.347 1.00 93.31 91 THR A O 1
ATOM 761 N N . LEU A 1 92 ? 2.521 4.952 -7.431 1.00 97.50 92 LEU A N 1
ATOM 762 C CA . LEU A 1 92 ? 1.163 4.860 -6.911 1.00 97.50 92 LEU A CA 1
ATOM 763 C C . LEU A 1 92 ? 0.477 6.219 -7.050 1.00 97.50 92 LEU A C 1
ATOM 765 O O . LEU A 1 92 ? 1.105 7.251 -6.832 1.00 97.50 92 LEU A O 1
ATOM 769 N N . ALA A 1 93 ? -0.805 6.211 -7.391 1.00 96.62 93 ALA A N 1
ATOM 770 C CA . ALA A 1 93 ? -1.658 7.389 -7.319 1.00 96.62 93 ALA A CA 1
ATOM 771 C C . ALA A 1 93 ? -2.966 7.012 -6.629 1.00 96.62 93 ALA A C 1
ATOM 773 O O . ALA A 1 93 ? -3.644 6.076 -7.064 1.00 96.62 93 ALA A O 1
ATOM 774 N N . PHE A 1 94 ? -3.308 7.715 -5.556 1.00 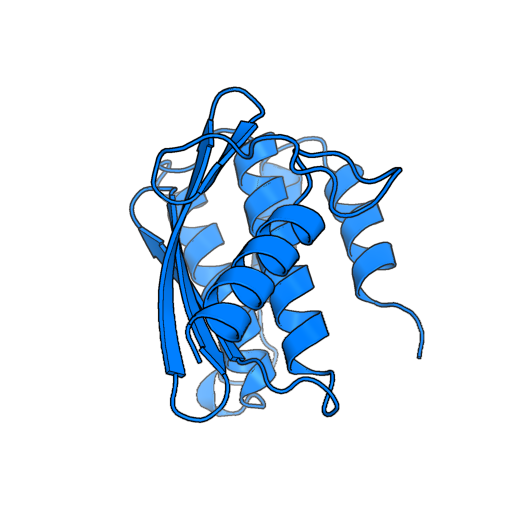96.00 94 PHE A N 1
ATOM 775 C CA . PHE A 1 94 ? -4.577 7.517 -4.863 1.00 96.00 94 PHE A CA 1
ATOM 776 C C . PHE A 1 94 ? -5.685 8.343 -5.525 1.00 96.00 94 PHE A C 1
ATOM 778 O O . PHE A 1 94 ? -5.484 9.510 -5.862 1.00 96.00 94 PHE A O 1
ATOM 785 N N . ASP A 1 95 ? -6.851 7.727 -5.721 1.00 93.06 95 ASP A N 1
ATOM 786 C CA . ASP A 1 95 ? -8.032 8.387 -6.285 1.00 93.06 95 ASP A CA 1
ATOM 787 C C . ASP A 1 95 ? -9.311 7.814 -5.664 1.00 93.06 95 ASP A C 1
ATOM 789 O O . ASP A 1 95 ? -9.648 6.641 -5.857 1.00 93.06 95 ASP A O 1
ATOM 793 N N . GLU A 1 96 ? -10.008 8.634 -4.877 1.00 92.94 96 GLU A N 1
ATOM 794 C CA . GLU A 1 96 ? -11.296 8.310 -4.250 1.00 92.94 96 GLU A CA 1
ATOM 795 C C . GLU A 1 96 ? -11.275 6.964 -3.488 1.00 92.94 96 GLU A C 1
ATOM 797 O O . GLU A 1 96 ? -12.194 6.140 -3.552 1.00 92.94 96 GLU A O 1
ATOM 802 N N . GLY A 1 97 ? -10.198 6.734 -2.735 1.00 92.31 97 GLY A N 1
ATOM 803 C CA . GLY A 1 97 ? -9.977 5.533 -1.935 1.00 92.31 97 GLY A CA 1
ATOM 804 C C . GLY A 1 97 ? -9.506 4.301 -2.714 1.00 92.31 97 GLY A C 1
ATOM 805 O O . GLY A 1 97 ? -9.312 3.254 -2.089 1.00 92.31 97 GLY A O 1
ATOM 806 N N . THR A 1 98 ? -9.316 4.399 -4.028 1.00 96.50 98 THR A N 1
ATOM 807 C CA . THR A 1 98 ? -8.665 3.382 -4.874 1.00 96.50 98 THR A CA 1
ATOM 808 C C . THR A 1 98 ? -7.209 3.761 -5.154 1.00 96.50 98 THR A C 1
ATOM 810 O O . THR A 1 98 ? -6.794 4.882 -4.855 1.00 96.50 98 THR A O 1
ATOM 813 N N . VAL A 1 99 ? -6.416 2.829 -5.691 1.00 97.94 99 VAL A N 1
ATOM 814 C CA . VAL A 1 99 ? -5.011 3.076 -6.051 1.00 97.94 99 VAL A CA 1
ATOM 815 C C . VAL A 1 99 ? -4.763 2.685 -7.499 1.00 97.94 99 VAL A C 1
ATOM 817 O O . VAL A 1 99 ? -4.972 1.535 -7.878 1.00 97.94 99 VAL A O 1
ATOM 820 N N . GLN A 1 100 ? -4.245 3.614 -8.294 1.00 97.69 100 GLN A N 1
ATOM 821 C CA . GLN A 1 100 ? -3.696 3.322 -9.613 1.00 97.69 100 GLN A CA 1
ATOM 822 C C . GLN A 1 100 ? -2.205 3.023 -9.493 1.00 97.69 100 GLN A C 1
ATOM 824 O O . GLN A 1 100 ? -1.446 3.813 -8.932 1.00 97.69 100 GLN A O 1
ATOM 829 N N . ILE A 1 101 ? -1.779 1.886 -10.037 1.00 97.12 101 ILE A N 1
ATOM 830 C CA . ILE A 1 101 ? -0.380 1.466 -10.069 1.00 97.12 101 ILE A CA 1
ATOM 831 C C . ILE A 1 101 ? 0.131 1.595 -11.498 1.00 97.12 101 ILE A C 1
ATOM 833 O O . ILE A 1 101 ? -0.258 0.834 -12.387 1.00 97.12 101 ILE A O 1
ATOM 837 N N . PHE A 1 102 ? 1.046 2.534 -11.706 1.00 95.38 102 PHE A N 1
ATOM 838 C CA . PHE A 1 102 ? 1.794 2.679 -12.949 1.00 95.38 102 PHE A CA 1
ATOM 839 C C . PHE A 1 102 ? 3.066 1.856 -12.842 1.00 95.38 102 PHE A C 1
ATOM 841 O O . PHE A 1 102 ? 3.878 2.089 -11.949 1.00 95.38 102 PHE A O 1
ATOM 848 N N . SER A 1 103 ? 3.237 0.885 -13.733 1.00 94.44 103 SER A N 1
ATOM 849 C CA . SER A 1 103 ? 4.345 -0.064 -13.663 1.00 94.44 103 SER A CA 1
ATOM 850 C C . SER A 1 103 ? 5.115 -0.090 -14.976 1.00 94.44 103 SER A C 1
ATOM 852 O O . SER A 1 103 ? 4.520 -0.178 -16.049 1.00 94.44 103 SER A O 1
ATOM 854 N N . THR A 1 104 ? 6.442 -0.006 -14.896 1.00 92.06 104 THR A N 1
ATOM 855 C CA . THR A 1 104 ? 7.340 0.039 -16.062 1.00 92.06 104 THR A CA 1
ATOM 856 C C . THR A 1 104 ? 8.368 -1.085 -16.001 1.00 92.06 104 THR A C 1
ATOM 858 O O . THR A 1 104 ? 8.965 -1.302 -14.952 1.00 92.06 104 THR A O 1
ATOM 861 N N . TYR A 1 105 ? 8.607 -1.752 -17.133 1.00 90.75 105 TYR A N 1
ATOM 862 C CA . TYR A 1 105 ? 9.643 -2.769 -17.343 1.00 90.75 105 TYR A CA 1
ATOM 863 C C . TYR A 1 105 ? 10.329 -2.548 -18.698 1.00 90.75 105 TYR A C 1
ATOM 865 O O . TYR A 1 105 ? 9.772 -2.831 -19.763 1.00 90.75 105 TYR A O 1
ATOM 873 N N . GLY A 1 106 ? 11.556 -2.023 -18.686 1.00 86.75 106 GLY A N 1
ATOM 874 C CA . GLY A 1 106 ? 12.254 -1.648 -19.919 1.00 86.75 106 GLY A CA 1
ATOM 875 C C . GLY A 1 106 ? 11.500 -0.564 -20.704 1.00 86.75 106 GLY A C 1
ATOM 876 O O . GLY A 1 106 ? 11.338 0.548 -20.215 1.00 86.75 106 GLY A O 1
ATOM 877 N N . GLU A 1 107 ? 11.067 -0.874 -21.931 1.00 86.88 107 GLU A N 1
ATOM 878 C CA . GLU A 1 107 ? 10.249 0.031 -22.76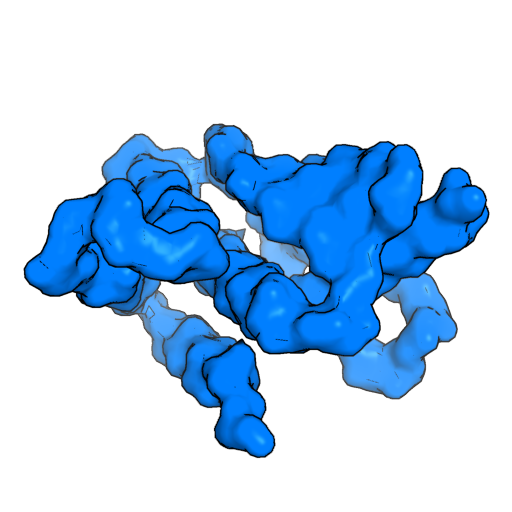5 1.00 86.88 107 GLU A CA 1
ATOM 879 C C . GLU A 1 107 ? 8.735 -0.175 -22.580 1.00 86.88 107 GLU A C 1
ATOM 881 O O . GLU A 1 107 ? 7.936 0.576 -23.143 1.00 86.88 107 GLU A O 1
ATOM 886 N N . TYR A 1 108 ? 8.334 -1.189 -21.811 1.00 90.44 108 TYR A N 1
ATOM 887 C CA . TYR A 1 108 ? 6.936 -1.519 -21.579 1.00 90.44 108 TYR A CA 1
ATOM 888 C C . TYR A 1 108 ? 6.424 -0.832 -20.328 1.00 90.44 108 TYR A C 1
ATOM 890 O O . TYR A 1 108 ? 7.109 -0.760 -19.311 1.00 90.44 108 TYR A O 1
ATOM 898 N N . GLN A 1 109 ? 5.195 -0.346 -20.418 1.00 92.62 109 GLN A N 1
ATOM 899 C CA . GLN A 1 109 ? 4.487 0.303 -19.330 1.00 92.62 109 GLN A CA 1
ATOM 900 C C . GLN A 1 109 ? 3.040 -0.168 -19.353 1.00 92.62 109 GLN A C 1
ATOM 902 O O . GLN A 1 109 ? 2.462 -0.329 -20.433 1.00 92.62 109 GLN A O 1
ATOM 907 N N . ASP A 1 110 ? 2.465 -0.362 -18.177 1.00 94.75 110 ASP A N 1
ATOM 908 C CA . ASP A 1 110 ? 1.045 -0.650 -18.029 1.00 94.75 110 ASP A CA 1
ATOM 909 C C . ASP A 1 110 ? 0.499 -0.012 -16.745 1.00 94.75 110 ASP A C 1
ATOM 911 O O . ASP A 1 110 ? 1.260 0.387 -15.853 1.00 94.75 110 ASP A O 1
ATOM 915 N N . GLN A 1 111 ? -0.820 0.122 -16.687 1.00 95.50 111 GLN A N 1
ATOM 916 C CA . GLN A 1 111 ? -1.542 0.739 -15.582 1.00 95.50 111 GLN A CA 1
ATOM 917 C C . GLN A 1 111 ? -2.578 -0.238 -15.032 1.00 95.50 111 GLN A C 1
ATOM 919 O O . GLN A 1 111 ? -3.312 -0.880 -15.785 1.00 95.50 111 GLN A O 1
ATOM 924 N N . PHE A 1 112 ? -2.661 -0.300 -13.707 1.00 95.25 112 PHE A N 1
ATOM 925 C CA . PHE A 1 112 ? -3.558 -1.199 -12.998 1.00 95.25 112 PHE A CA 1
ATOM 926 C C . PHE A 1 112 ? -4.362 -0.437 -11.954 1.00 95.25 112 PHE A C 1
ATOM 928 O O . PHE A 1 112 ? -3.779 0.262 -11.130 1.00 95.25 112 PHE A O 1
ATOM 935 N N . ASP A 1 113 ? -5.679 -0.608 -11.960 1.00 96.12 113 ASP A N 1
ATOM 936 C CA . ASP A 1 113 ? -6.549 -0.082 -10.911 1.00 96.12 113 ASP A CA 1
ATOM 937 C C . ASP A 1 113 ? -6.675 -1.129 -9.799 1.00 96.12 113 ASP A C 1
ATOM 939 O O . ASP A 1 113 ? -6.982 -2.297 -10.055 1.00 96.12 113 ASP A O 1
ATOM 943 N N . VAL A 1 114 ? -6.420 -0.729 -8.558 1.00 96.00 114 VAL A N 1
ATOM 944 C CA . VAL A 1 114 ? -6.414 -1.614 -7.394 1.00 96.00 114 VAL A CA 1
ATOM 945 C C . VAL A 1 114 ? -7.394 -1.098 -6.354 1.00 96.00 114 VAL A C 1
ATOM 947 O O . VAL A 1 114 ? -7.404 0.082 -6.002 1.00 96.00 114 VAL A O 1
ATOM 950 N N . ASP A 1 115 ? -8.203 -2.013 -5.823 1.00 95.75 115 ASP A N 1
ATOM 951 C CA . ASP A 1 115 ? -9.130 -1.715 -4.736 1.00 95.75 115 ASP A CA 1
ATOM 952 C C . ASP A 1 115 ? -9.114 -2.810 -3.658 1.00 95.75 115 ASP A C 1
ATOM 954 O O . ASP A 1 115 ? -8.697 -3.946 -3.893 1.00 95.75 115 ASP A O 1
ATOM 958 N N . PHE A 1 116 ? -9.568 -2.466 -2.457 1.00 94.00 116 PHE A N 1
ATOM 959 C CA . PHE A 1 116 ? -9.798 -3.392 -1.359 1.00 94.00 116 PHE A CA 1
ATOM 960 C C . PHE A 1 116 ? -11.227 -3.233 -0.844 1.00 94.00 116 PHE A C 1
ATOM 962 O O . PHE A 1 116 ? -11.574 -2.238 -0.202 1.00 94.00 116 PHE A O 1
ATOM 969 N N . VAL A 1 117 ? -12.058 -4.235 -1.131 1.00 91.38 117 VAL A N 1
ATOM 970 C CA . VAL A 1 117 ? -13.499 -4.214 -0.856 1.00 91.38 117 VAL A CA 1
ATOM 971 C C . VAL A 1 117 ? -13.906 -5.517 -0.192 1.00 91.38 117 VAL A C 1
ATOM 973 O O . VAL A 1 117 ? -13.577 -6.602 -0.672 1.00 91.38 117 VAL A O 1
ATOM 976 N N . ASP A 1 118 ? -14.638 -5.422 0.920 1.00 89.00 118 ASP A N 1
ATOM 977 C CA . ASP A 1 118 ? -15.170 -6.574 1.659 1.00 89.00 118 ASP A CA 1
ATOM 978 C C . ASP A 1 118 ? -14.106 -7.644 1.970 1.00 89.00 118 ASP A C 1
ATOM 980 O O . ASP A 1 118 ? -14.333 -8.853 1.836 1.00 89.00 118 ASP A O 1
ATOM 984 N N . GLY A 1 119 ? -12.914 -7.190 2.363 1.00 86.06 119 GLY A N 1
ATOM 985 C CA . GLY A 1 119 ? -11.802 -8.067 2.704 1.00 86.06 119 GLY A CA 1
ATOM 986 C C . GLY A 1 119 ? -11.090 -8.685 1.501 1.00 86.06 119 GLY A C 1
ATOM 987 O O . GLY A 1 119 ? -10.363 -9.656 1.698 1.00 86.06 119 GLY A O 1
ATOM 988 N N . LYS A 1 120 ? -11.302 -8.194 0.274 1.00 89.38 120 LYS A N 1
ATOM 989 C CA . LYS A 1 120 ? -10.706 -8.739 -0.955 1.00 89.38 120 LYS A CA 1
ATOM 990 C C . LYS A 1 120 ? -9.954 -7.670 -1.731 1.00 89.38 120 LYS A C 1
ATOM 992 O O . LYS A 1 120 ? -10.499 -6.595 -1.950 1.00 89.38 120 LYS A O 1
ATOM 997 N N . LEU A 1 121 ? -8.755 -8.006 -2.198 1.00 91.06 121 LEU A N 1
ATOM 998 C CA . LEU A 1 121 ? -8.021 -7.230 -3.191 1.00 91.06 121 LEU A CA 1
ATOM 999 C C . LEU A 1 121 ? -8.604 -7.463 -4.586 1.00 91.06 121 LEU A C 1
ATOM 1001 O O . LEU A 1 121 ? -8.863 -8.603 -4.997 1.00 91.06 121 LEU A O 1
ATOM 1005 N N . LEU A 1 122 ? -8.815 -6.363 -5.294 1.00 91.69 122 LEU A N 1
ATOM 1006 C CA . LEU A 1 122 ? -9.285 -6.309 -6.666 1.00 91.69 122 LEU A CA 1
ATOM 1007 C C . LEU A 1 122 ? -8.178 -5.713 -7.539 1.00 91.69 122 LEU A C 1
ATOM 1009 O O . LEU A 1 122 ? -7.507 -4.770 -7.132 1.00 91.69 122 LEU A O 1
ATOM 1013 N N . LEU A 1 123 ? -8.020 -6.268 -8.737 1.00 92.81 123 LEU A N 1
ATOM 1014 C CA . LEU A 1 123 ? -7.155 -5.787 -9.806 1.00 92.81 123 LEU A CA 1
ATOM 1015 C C . LEU A 1 123 ? -8.029 -5.572 -11.046 1.00 92.81 123 LEU A C 1
ATOM 1017 O O . LEU A 1 123 ? -8.608 -6.532 -11.558 1.00 92.81 123 LEU A O 1
ATOM 1021 N N . ASN A 1 124 ? -8.134 -4.331 -11.518 1.00 92.38 124 ASN A N 1
ATOM 1022 C CA . ASN A 1 124 ? -9.028 -3.901 -12.596 1.00 92.38 124 ASN A CA 1
ATOM 1023 C C . ASN A 1 124 ? -10.479 -4.368 -12.360 1.00 92.38 124 ASN A C 1
ATOM 1025 O O . ASN A 1 124 ? -11.061 -5.063 -13.194 1.00 92.38 124 ASN A O 1
ATOM 1029 N N . ASP A 1 125 ? -11.023 -4.053 -11.178 1.00 90.44 125 ASP A N 1
ATOM 1030 C CA . ASP A 1 125 ? -12.353 -4.461 -10.683 1.00 90.44 125 ASP A CA 1
ATOM 1031 C C . ASP A 1 125 ? -12.588 -5.979 -10.539 1.00 90.44 125 ASP A C 1
ATOM 1033 O O . ASP A 1 125 ? -13.676 -6.417 -10.144 1.00 90.44 125 ASP A O 1
ATOM 1037 N N . GLU A 1 126 ? -11.589 -6.818 -10.819 1.00 87.56 126 GLU A N 1
ATOM 1038 C CA . GLU A 1 126 ? -11.689 -8.262 -10.647 1.00 87.56 126 GLU A CA 1
ATOM 1039 C C . GLU A 1 126 ? -10.996 -8.718 -9.360 1.00 87.56 126 GLU A C 1
ATOM 1041 O O . GLU A 1 126 ? -9.843 -8.367 -9.125 1.00 87.56 126 GLU A O 1
ATOM 1046 N N . PRO A 1 127 ? -11.636 -9.560 -8.526 1.00 84.75 127 PRO A N 1
ATOM 1047 C CA . PRO A 1 127 ? -10.957 -10.127 -7.371 1.00 84.75 127 PRO A CA 1
ATOM 1048 C C . PRO A 1 127 ? -9.773 -10.977 -7.833 1.00 84.75 127 PRO A C 1
ATOM 1050 O O . PRO A 1 127 ? -9.886 -11.712 -8.823 1.00 84.75 127 PRO A O 1
ATOM 1053 N N . LEU A 1 128 ? -8.681 -10.948 -7.070 1.00 76.69 128 LEU A N 1
ATOM 1054 C CA . LEU A 1 128 ? -7.550 -11.837 -7.315 1.00 76.69 128 LEU A CA 1
ATOM 1055 C C . LEU A 1 128 ? -8.038 -13.293 -7.293 1.00 76.69 128 LEU A C 1
ATOM 1057 O O . LEU A 1 128 ? -8.536 -13.811 -6.290 1.00 76.69 128 LEU A O 1
ATOM 1061 N N . LYS A 1 129 ? -7.971 -13.952 -8.450 1.00 66.88 129 LYS A N 1
ATOM 1062 C CA . LYS A 1 129 ? -8.258 -15.382 -8.573 1.00 66.88 129 LYS A CA 1
ATOM 1063 C C . LYS A 1 129 ? -6.983 -16.119 -8.203 1.00 66.88 129 LYS A C 1
ATOM 1065 O O . LYS A 1 129 ? -5.902 -15.710 -8.610 1.00 66.88 129 LYS A O 1
ATOM 1070 N N . SER A 1 130 ? -7.117 -17.216 -7.462 1.00 53.75 130 SER A N 1
ATOM 1071 C CA . SER A 1 130 ? -6.014 -18.130 -7.180 1.00 53.75 130 SER A CA 1
ATOM 1072 C C . SER A 1 130 ? -5.469 -18.667 -8.503 1.00 53.75 130 SER A C 1
ATOM 1074 O O . SER A 1 130 ? -5.983 -19.650 -9.042 1.00 53.75 130 SER A O 1
ATOM 1076 N N . PHE A 1 131 ? -4.476 -18.009 -9.078 1.00 51.44 131 PHE A N 1
ATOM 1077 C CA . PHE A 1 131 ? -3.669 -18.643 -10.094 1.00 51.44 131 PHE A CA 1
ATOM 1078 C C . PHE A 1 131 ? -2.676 -19.543 -9.351 1.00 51.44 131 PHE A C 1
ATOM 1080 O O . PHE A 1 131 ? -2.158 -19.164 -8.304 1.00 51.44 131 PHE A O 1
ATOM 1087 N N . GLU A 1 132 ? -2.453 -20.760 -9.847 1.00 46.53 132 GLU A N 1
ATOM 1088 C CA . GLU A 1 132 ? -1.536 -21.765 -9.279 1.00 46.53 132 GLU A CA 1
ATOM 1089 C C . GLU A 1 132 ? -0.054 -21.330 -9.381 1.00 46.53 132 GLU A C 1
ATOM 1091 O O . GLU A 1 132 ? 0.792 -22.097 -9.832 1.00 46.53 132 GLU A O 1
ATOM 1096 N N . PHE A 1 133 ? 0.283 -20.079 -9.060 1.00 50.34 133 PHE A N 1
ATOM 1097 C CA . PHE A 1 133 ? 1.605 -19.524 -9.344 1.00 50.34 133 PHE A CA 1
ATOM 1098 C C . PHE A 1 133 ? 2.613 -19.805 -8.237 1.00 50.34 133 PHE A C 1
ATOM 1100 O O . PHE A 1 133 ? 3.787 -19.971 -8.548 1.00 50.34 133 PHE A O 1
ATOM 1107 N N . ILE A 1 134 ? 2.188 -19.953 -6.978 1.00 46.97 134 ILE A N 1
ATOM 1108 C CA . ILE A 1 134 ? 3.072 -20.334 -5.870 1.00 46.97 134 ILE A CA 1
ATOM 1109 C C . ILE A 1 134 ? 2.240 -21.121 -4.845 1.00 46.97 134 ILE A C 1
ATOM 1111 O O . ILE A 1 134 ? 1.299 -20.590 -4.258 1.00 46.97 134 ILE A O 1
ATOM 1115 N N . GLU A 1 135 ? 2.543 -22.407 -4.630 1.00 41.22 135 GLU A N 1
ATOM 1116 C CA . GLU A 1 135 ? 1.949 -23.162 -3.519 1.00 41.22 135 GLU A CA 1
ATOM 1117 C C . GLU A 1 135 ? 2.323 -22.480 -2.189 1.00 41.22 135 GLU A C 1
ATOM 1119 O O . GLU A 1 135 ? 3.477 -22.533 -1.769 1.00 41.22 135 GLU A O 1
ATOM 1124 N N . GLY A 1 136 ? 1.348 -21.861 -1.514 1.00 50.94 136 GLY A N 1
ATOM 1125 C CA . GLY A 1 136 ? 1.492 -21.381 -0.134 1.00 50.94 136 GLY A CA 1
ATOM 1126 C C . GLY A 1 136 ? 1.285 -19.883 0.108 1.00 50.94 136 GLY A C 1
ATOM 1127 O O . GLY A 1 136 ? 1.272 -19.498 1.276 1.00 50.94 136 GLY A O 1
ATOM 1128 N N . GLU A 1 137 ? 1.090 -19.052 -0.921 1.00 54.84 137 GLU A N 1
ATOM 1129 C CA . GLU A 1 137 ? 0.762 -17.628 -0.728 1.00 54.84 137 GLU A CA 1
ATOM 1130 C C . GLU A 1 137 ? -0.750 -17.388 -0.596 1.00 54.84 137 GLU A C 1
ATOM 1132 O O . GLU A 1 137 ? -1.567 -18.022 -1.270 1.00 54.84 137 GLU A O 1
ATOM 1137 N N . ASP A 1 138 ? -1.127 -16.475 0.304 1.00 65.94 138 ASP A N 1
ATOM 1138 C CA . ASP A 1 138 ? -2.510 -16.025 0.449 1.00 65.94 138 ASP A CA 1
ATOM 1139 C C . ASP A 1 138 ? -2.880 -15.179 -0.775 1.00 65.94 138 ASP A C 1
ATOM 1141 O O . ASP A 1 138 ? -2.305 -14.121 -1.009 1.00 65.94 138 ASP A O 1
ATOM 1145 N N . VAL A 1 139 ? -3.864 -15.645 -1.546 1.00 68.12 139 VAL A N 1
ATOM 1146 C CA . VAL A 1 139 ? -4.383 -15.007 -2.772 1.00 68.12 139 VAL A CA 1
ATOM 1147 C C . VAL A 1 139 ? -4.826 -13.558 -2.526 1.00 68.12 139 VAL A C 1
ATOM 1149 O O . VAL A 1 139 ? -4.952 -12.779 -3.463 1.00 68.12 139 VAL A O 1
ATOM 1152 N N . ASN A 1 140 ? -5.048 -13.190 -1.265 1.00 77.56 140 ASN A N 1
ATOM 1153 C CA . ASN A 1 140 ? -5.424 -11.857 -0.824 1.00 77.56 140 ASN A CA 1
ATOM 1154 C C . ASN A 1 140 ? -4.252 -11.044 -0.225 1.00 77.56 140 ASN A C 1
ATOM 1156 O O . ASN A 1 140 ? -4.459 -10.193 0.645 1.00 77.56 140 ASN A O 1
ATOM 1160 N N . SER A 1 141 ? -3.019 -11.341 -0.637 1.00 87.25 141 SER A N 1
ATOM 1161 C CA . SER A 1 141 ? -1.792 -10.645 -0.232 1.00 87.25 141 SER A CA 1
ATOM 1162 C C . SER A 1 141 ? -1.412 -9.538 -1.219 1.00 87.25 141 SER A C 1
ATOM 1164 O O . SER A 1 141 ? -1.494 -9.727 -2.434 1.00 87.25 141 SER A O 1
ATOM 1166 N N . ILE A 1 142 ? -0.915 -8.410 -0.700 1.00 91.56 142 ILE A N 1
ATOM 1167 C CA . ILE A 1 142 ? -0.337 -7.320 -1.505 1.00 91.56 142 ILE A CA 1
ATOM 1168 C C . ILE A 1 142 ? 0.883 -7.806 -2.304 1.00 91.56 142 ILE A C 1
ATOM 1170 O O . ILE A 1 142 ? 1.066 -7.415 -3.452 1.00 91.56 142 ILE A O 1
ATOM 1174 N N . VAL A 1 143 ? 1.678 -8.726 -1.748 1.00 90.12 143 VAL A N 1
ATOM 1175 C CA . VAL A 1 143 ? 2.818 -9.328 -2.462 1.00 90.12 143 VAL A CA 1
ATOM 1176 C C . VAL A 1 143 ? 2.341 -10.110 -3.687 1.00 90.12 143 VAL A C 1
ATOM 1178 O O . VAL A 1 143 ? 2.887 -9.959 -4.776 1.00 90.12 143 VAL A O 1
ATOM 1181 N N . THR A 1 144 ? 1.281 -10.909 -3.539 1.00 88.06 144 THR A N 1
ATOM 1182 C CA . THR A 1 144 ? 0.719 -11.687 -4.650 1.00 88.06 144 THR A CA 1
ATOM 1183 C C . THR A 1 144 ? 0.126 -10.775 -5.728 1.00 88.06 144 THR A C 1
ATOM 1185 O O . THR A 1 144 ? 0.338 -11.033 -6.912 1.00 88.06 144 THR A O 1
ATOM 1188 N N . LEU A 1 145 ? -0.555 -9.688 -5.342 1.00 91.19 145 LEU A N 1
ATOM 1189 C CA . LEU A 1 145 ? -1.026 -8.647 -6.266 1.00 91.19 145 LEU A CA 1
ATOM 1190 C C . LEU A 1 145 ? 0.128 -8.082 -7.108 1.00 91.19 145 LEU A C 1
ATOM 1192 O O . LEU A 1 145 ? 0.042 -8.063 -8.336 1.00 91.19 145 LEU A O 1
ATOM 1196 N N . MET A 1 146 ? 1.205 -7.646 -6.454 1.00 92.12 146 MET A N 1
ATOM 1197 C CA . MET A 1 146 ? 2.335 -7.020 -7.138 1.00 92.12 146 MET A CA 1
ATOM 1198 C C . MET A 1 146 ? 3.075 -8.006 -8.051 1.00 92.12 146 MET A C 1
ATOM 1200 O O . MET A 1 146 ? 3.332 -7.689 -9.210 1.00 92.12 146 MET A O 1
ATOM 1204 N N . ASN A 1 147 ? 3.284 -9.247 -7.603 1.00 89.56 147 ASN A N 1
ATOM 1205 C CA . ASN A 1 147 ? 3.847 -10.311 -8.442 1.00 89.56 147 ASN A CA 1
ATOM 1206 C C . ASN A 1 147 ? 2.989 -10.585 -9.694 1.00 89.56 147 ASN A C 1
ATOM 1208 O O . ASN A 1 147 ? 3.517 -10.879 -10.769 1.00 89.56 147 ASN A O 1
ATOM 1212 N N . MET A 1 148 ? 1.657 -10.502 -9.584 1.00 88.12 148 MET A N 1
ATOM 1213 C CA . MET A 1 148 ? 0.757 -10.653 -10.735 1.00 88.12 148 MET A CA 1
ATOM 1214 C C . MET A 1 148 ? 0.893 -9.499 -11.732 1.00 88.12 148 MET A C 1
ATOM 1216 O O . MET A 1 148 ? 0.848 -9.745 -12.939 1.00 88.12 148 MET A O 1
ATOM 1220 N N . ILE A 1 149 ? 1.066 -8.270 -11.244 1.00 91.62 149 ILE A N 1
ATOM 1221 C CA . ILE A 1 149 ? 1.308 -7.082 -12.071 1.00 91.62 149 ILE A CA 1
ATOM 1222 C C . ILE A 1 149 ? 2.621 -7.231 -12.847 1.00 91.62 149 ILE A C 1
ATOM 1224 O O . ILE A 1 149 ? 2.624 -7.132 -14.076 1.00 91.62 149 ILE A O 1
ATOM 1228 N N . GLU A 1 150 ? 3.719 -7.554 -12.163 1.00 90.62 150 GLU A N 1
ATOM 1229 C CA . GLU A 1 150 ? 5.024 -7.758 -12.800 1.00 90.62 150 GLU A CA 1
ATOM 1230 C C . GLU A 1 150 ? 5.001 -8.896 -13.823 1.00 90.62 150 GLU A C 1
ATOM 1232 O O . GLU A 1 150 ? 5.521 -8.757 -14.936 1.00 90.62 150 GLU A O 1
ATOM 1237 N N . PHE A 1 151 ? 4.350 -10.016 -13.490 1.00 88.75 151 PHE A N 1
ATOM 1238 C CA . PHE A 1 151 ? 4.176 -11.126 -14.422 1.00 88.75 151 PHE A CA 1
ATOM 1239 C C . PHE A 1 151 ? 3.395 -10.694 -15.666 1.00 88.75 151 PHE A C 1
ATOM 1241 O O . PHE A 1 151 ? 3.815 -11.008 -16.781 1.00 88.75 151 PHE A O 1
ATOM 1248 N N . ASN A 1 152 ? 2.288 -9.963 -15.493 1.00 86.50 152 ASN A N 1
ATOM 1249 C CA . AS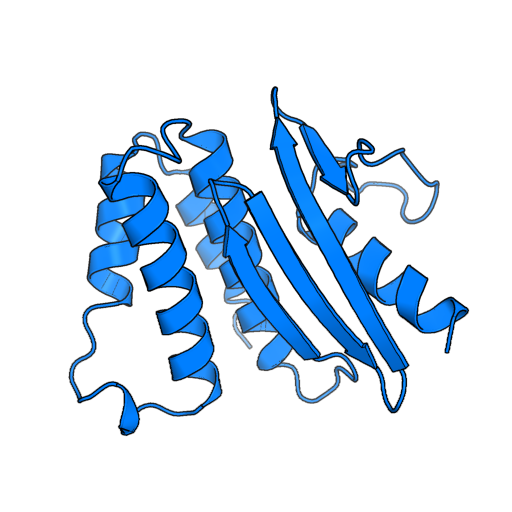N A 1 152 ? 1.462 -9.468 -16.594 1.00 86.50 152 ASN A CA 1
ATOM 1250 C C . ASN A 1 152 ? 2.268 -8.563 -17.535 1.00 86.50 152 ASN A C 1
ATOM 1252 O O . ASN A 1 152 ? 2.248 -8.763 -18.750 1.00 86.50 152 ASN A O 1
ATOM 1256 N N . ILE A 1 153 ? 3.049 -7.636 -16.987 1.00 88.75 153 ILE A N 1
ATOM 1257 C CA . ILE A 1 153 ? 3.907 -6.773 -17.801 1.00 88.75 153 ILE A CA 1
ATOM 1258 C C . ILE A 1 153 ? 4.975 -7.598 -18.519 1.00 88.75 153 ILE A C 1
ATOM 1260 O O . ILE A 1 153 ? 5.166 -7.433 -19.720 1.00 88.75 153 ILE A O 1
ATOM 1264 N N . THR A 1 154 ? 5.625 -8.534 -17.823 1.00 88.31 154 THR A N 1
ATOM 1265 C CA . THR A 1 154 ? 6.700 -9.361 -18.395 1.00 88.31 154 THR A CA 1
ATOM 1266 C C . THR A 1 154 ? 6.232 -10.186 -19.592 1.00 88.31 154 THR A C 1
ATOM 1268 O O . THR A 1 154 ? 6.967 -10.317 -20.565 1.00 88.31 154 THR A O 1
ATOM 1271 N N . ILE A 1 155 ? 5.030 -10.771 -19.546 1.00 87.25 155 ILE A N 1
ATOM 1272 C CA . ILE A 1 155 ? 4.518 -11.589 -20.662 1.00 87.25 155 ILE A CA 1
ATOM 1273 C C . ILE A 1 155 ? 4.049 -10.754 -21.858 1.00 87.25 155 ILE A C 1
ATOM 1275 O O . ILE A 1 155 ? 3.892 -11.302 -22.951 1.00 87.25 155 ILE A O 1
ATOM 1279 N N . ASN A 1 156 ? 3.783 -9.465 -21.638 1.00 81.69 156 ASN A N 1
ATOM 1280 C CA . ASN A 1 156 ? 3.356 -8.520 -22.664 1.00 81.69 156 ASN A CA 1
ATOM 1281 C C . ASN A 1 156 ? 4.516 -7.654 -23.198 1.00 81.69 156 ASN A C 1
ATOM 1283 O O . ASN A 1 156 ? 4.305 -6.909 -24.158 1.00 81.69 156 ASN A O 1
ATOM 1287 N N . ALA A 1 157 ? 5.710 -7.788 -22.607 1.00 81.00 157 ALA A N 1
ATOM 1288 C CA . ALA A 1 157 ? 6.979 -7.225 -23.061 1.00 81.00 157 ALA A CA 1
ATOM 1289 C C . ALA A 1 157 ? 7.658 -8.078 -24.155 1.00 81.00 157 ALA A C 1
ATOM 1291 O O . ALA A 1 157 ? 8.343 -7.519 -25.048 1.00 81.00 157 ALA A O 1
#

=== Feature glossary ===
A reading guide for the features in this record.

Start from the sequence.

  · Sequence gives the chain of amino acids in standard one-letter code (A=alanine, C=cysteine, …, Y=tyrosine), read N→C. It is the only feature that is directly encoded by the gene; all structural features are derived from the folded form of this sequence.

Fold it, and you get atomic coordinates and the backbone conformation that goes with them.

  · Structure coordinates are given as an mmCIF _atom_site loop: one row per atom with element, residue name, chain id, sequence number, and x/y/z position in Å. Only the four main-chain atoms per residue are included here; side chains are omitted to keep the record compact.

  · Backbone dihedral angles. Every residue except chain termini has a φ (preceding-C → N → Cα → C) and a ψ (N → Cα → C → next-N). They are reported in degrees following the IUPAC sign convention. Secondary structure is essentially a statement about which (φ, ψ) basin each residue occupies.

  · Eight-state secondary structure (DSSP): H is the canonical α-helix, G the tighter 3₁₀-helix, I the wider π-helix; E/B are β-structure, T and S are turns and bends, and '-' is everything else. DSSP derives these from the pattern of main-chain N–H···O=C hydrogen bonds, not from the sequence.

  · SS3 is a coarse helix/strand/coil call (letters a/b/c) made by the P-SEA algorithm from inter-Cα distances and dihedrals. It is less detailed than DSSP but needs only Cα positions.

Summarize the fold with a handful of shape descriptors and a per-residue structural alphabet.

  · Radius of gyration (Rg) is the root-mean-square distance of Cα atoms from their centroid — a single number for overall size and compactness. A globular domain of N residues has Rg ≈ 2.2·N^0.38 Å; an extended or disordered chain has a much larger Rg. The Cα contact count is the number of residue pairs whose Cα atoms are within 8 Å and are more than four positions apart in sequence — a standard proxy for tertiary packing density. The bounding box is the smallest axis-aligned box enclosing all Cα atoms.

  · 3Di is Foldseek's structural alphabet. Each residue is assigned one of twenty discrete states based on how its Cα sits relative to its spatial (not sequential) neighbors. Aligning 3Di strings finds structural homologs roughly as well as full 3D superposition, but orders of magnitude faster.

  · Solvent-accessible surface area (SASA) is the area in Å² traced out by the centre of a 1.4 Å probe sphere (a water molecule) rolled over the protein's van der Waals surface (Shrake–Rupley / Lee–Richards construction). Buried residues have near-zero SASA; fully exposed residues can exceed 200 Å². The total SASA scales roughly with the number of surface residues.

Ask how reliable the model is.

  · For AlphaFold models, the B-factor field carries pLDDT — the model's own estimate of local accuracy on a 0–100 scale. Regions with pLDDT<50 should be treated as essentially unmodeled; they often correspond to intrinsically disordered segments.

  · For experimental (PDB) structures, the B-factor (temperature factor) quantifies the positional spread of each atom in the crystal — a combination of thermal vibration and static disorder — in units of Å². High B-factors mark flexible loops or poorly resolved regions; low B-factors mark the rigid, well-ordered core.

  · Predicted Aligned Error (PAE) is an AlphaFold confidence matrix: entry (i, j) is the expected error in the position of residue j, in ångströms, when the prediction is superimposed on the true structure at residue i. Low PAE within a block of residues means that block is interna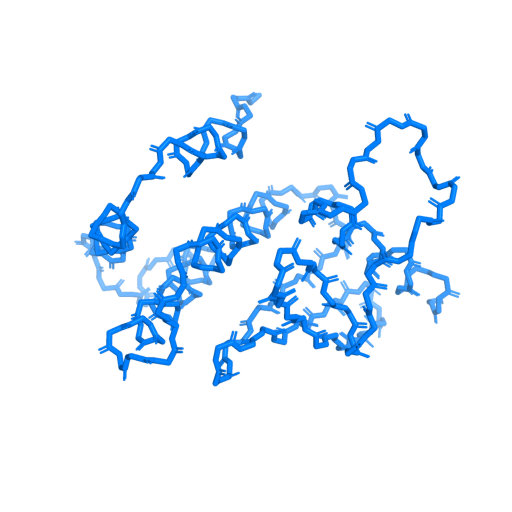lly rigid and well-predicted; high PAE between two blocks means their relative placement is uncertain even if each block individually is confident.

Place it in context: what it resembles, what it is annotated as, and how it looks.

  · Structural nearest neighbors (via Foldseek easy-search vs the PDB). Reported per hit: target PDB id, E-value, and alignment TM-score. A TM-score above ~0.5 is the conventional threshold for 'same fold'.

  · Functional annotations link the protein to curated databases. InterPro entries identify conserved domains and families by matching the sequence against member-database signatures (Pfam, PROSITE, CDD, …). Gene Ontology (GO) terms describe molecular function, biological process, and cellular component in a controlled vocabulary. CATH places the structure in a hierarchical fold classification (Class/Architecture/Topology/Homologous-superfamily). The organism is the source species.

  · The contact map is a binary N×N matrix image: pixel (i, j) is dark where Cα_i and Cα_j are within 8 Å and |i−j|>4. Because the |i−j|>4 filter removes local helical contacts, off-diagonal stripes parallel to the main diagonal indicate parallel β-sheets; stripes perpendicular to it indicate antiparallel β-sheets. The Ramachandran plot scatters every residue's (φ, ψ) pair against the sterically allowed regions. The PAE heatmap renders the predicted-aligned-error matrix.

  · Six rendered views show the 3D structure from the faces of a cube — i.e. along ±x, ±y, ±z. Rendering representation is drawn randomly per protein from cartoon (secondary-structure ribbons), sticks (backbone bonds), or molecular surface; coloring is either N→C rainbow (blue at the N-terminus through red at the C-terminus) or one color per chain.